Protein AF-A0A418ZYH5-F1 (afdb_monomer_lite)

Sequence (169 aa):
MTSTARSSANRSQNSSARRTTAGRDAGGASDAGWRGNMFACLMAAAAASSAAPRSRPKGPCPMRFCIALLLMTAPATAQPMLSWPLGPDTQITQADHDCADGSRVGVTYLTAGDDALALIQGLEGPSVLVNVVSASGARYVAGLTEWWVKGDEVTLTQGDSATTCTVTQ

InterPro domains:
  IPR018660 C-type lysozyme inhibitor [PF09864] (99-163)
  IPR036328 C-type lysozyme inhibitor superfamily [G3DSA:2.40.128.200] (90-167)
  IPR036328 C-type lysozyme inhibitor superfamily [SSF141488] (93-165)

Structure (mmCIF, N/CA/C/O backbone):
data_AF-A0A418ZYH5-F1
#
_entry.id   AF-A0A418ZYH5-F1
#
loop_
_atom_site.group_PDB
_atom_site.id
_atom_site.type_symbol
_atom_site.label_atom_id
_atom_site.label_alt_id
_atom_site.label_comp_id
_atom_site.label_asym_id
_atom_site.label_entity_id
_atom_site.label_seq_id
_atom_site.pdbx_PDB_ins_code
_atom_site.Cartn_x
_atom_site.Cartn_y
_atom_site.Cartn_z
_atom_site.occupancy
_atom_site.B_iso_or_equiv
_atom_site.auth_seq_id
_atom_site.auth_comp_id
_atom_site.auth_asym_id
_atom_site.auth_atom_id
_atom_site.pdbx_PDB_model_num
ATOM 1 N N . MET A 1 1 ? -31.028 -46.929 -19.790 1.00 47.62 1 MET A N 1
ATOM 2 C CA . MET A 1 1 ? -29.747 -47.244 -20.453 1.00 47.62 1 MET A CA 1
ATOM 3 C C . MET A 1 1 ? -28.679 -46.380 -19.780 1.00 47.62 1 MET A C 1
ATOM 5 O O . MET A 1 1 ? -28.299 -45.361 -20.322 1.00 47.62 1 MET A O 1
ATOM 9 N N . THR A 1 2 ? -28.385 -46.504 -18.484 1.00 42.72 2 THR A N 1
ATOM 10 C CA . THR A 1 2 ? -27.622 -47.578 -17.813 1.00 42.72 2 THR A CA 1
ATOM 11 C C . THR A 1 2 ? -26.362 -47.994 -18.570 1.00 42.72 2 THR A C 1
ATOM 13 O O . THR A 1 2 ? -26.415 -48.871 -19.422 1.00 42.72 2 THR A O 1
ATOM 16 N N . SER A 1 3 ? -25.226 -47.399 -18.198 1.00 48.84 3 SER A N 1
ATOM 17 C CA . SER A 1 3 ? -23.949 -48.109 -18.145 1.00 48.84 3 SER A CA 1
ATOM 18 C C . SER A 1 3 ? -23.148 -47.602 -16.946 1.00 48.84 3 SER A C 1
ATOM 20 O O . SER A 1 3 ? -22.908 -46.409 -16.781 1.00 48.84 3 SER A O 1
ATOM 22 N N . THR A 1 4 ? -22.820 -48.546 -16.074 1.00 51.22 4 THR A N 1
ATOM 23 C CA . THR A 1 4 ? -22.110 -48.425 -14.806 1.00 51.22 4 THR A CA 1
ATOM 24 C C . THR A 1 4 ? -20.934 -49.393 -14.881 1.00 51.22 4 THR A C 1
ATOM 26 O O . THR A 1 4 ? -21.169 -50.572 -15.115 1.00 51.22 4 THR A O 1
ATOM 29 N N . ALA A 1 5 ? -19.707 -48.928 -14.635 1.00 47.47 5 ALA A N 1
ATOM 30 C CA . ALA A 1 5 ? -18.544 -49.713 -14.179 1.00 47.47 5 ALA A CA 1
ATOM 31 C C . ALA A 1 5 ? -17.416 -48.698 -13.896 1.00 47.47 5 ALA A C 1
ATOM 33 O O . ALA A 1 5 ? -17.036 -47.966 -14.799 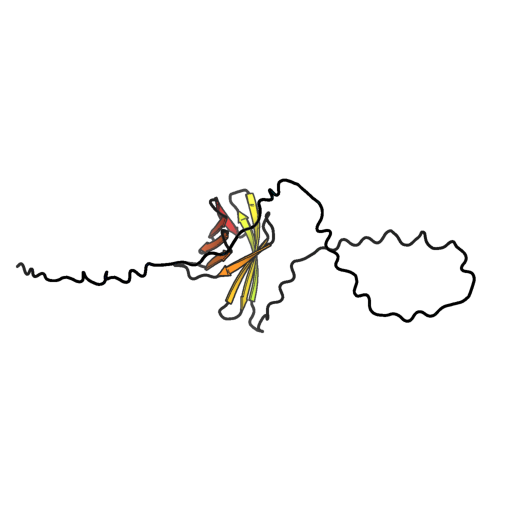1.00 47.47 5 ALA A O 1
ATOM 34 N N . ARG A 1 6 ? -17.027 -48.370 -12.656 1.00 44.81 6 ARG A N 1
ATOM 35 C CA . ARG A 1 6 ? -16.413 -49.139 -11.549 1.00 44.81 6 ARG A CA 1
ATOM 36 C C . ARG A 1 6 ? -14.954 -49.542 -11.824 1.00 44.81 6 ARG A C 1
ATOM 38 O O . ARG A 1 6 ? -14.664 -50.139 -12.849 1.00 44.81 6 ARG A O 1
ATOM 45 N N . SER A 1 7 ? -14.142 -49.351 -10.772 1.00 38.75 7 SER A N 1
ATOM 46 C CA . SER A 1 7 ? -12.845 -49.989 -10.465 1.00 38.75 7 SER A CA 1
ATOM 47 C C . SER A 1 7 ? -11.619 -49.165 -10.909 1.00 38.75 7 SER A C 1
ATOM 49 O O . SER A 1 7 ? -11.556 -48.745 -12.048 1.00 38.75 7 SER A O 1
ATOM 51 N N . SER A 1 8 ? -10.591 -48.875 -10.104 1.00 49.81 8 SER A N 1
ATOM 52 C CA . SER A 1 8 ? -10.196 -49.377 -8.783 1.00 49.81 8 SER A CA 1
ATOM 53 C C . SER A 1 8 ? -9.101 -48.469 -8.193 1.00 49.81 8 SER A C 1
ATOM 55 O O . SER A 1 8 ? -8.253 -47.988 -8.930 1.00 49.81 8 SER A O 1
ATOM 57 N N . ALA A 1 9 ? -9.094 -48.321 -6.866 1.00 46.06 9 ALA A N 1
ATOM 58 C CA . ALA A 1 9 ? -7.914 -48.300 -5.991 1.00 46.06 9 ALA A CA 1
ATOM 59 C C . ALA A 1 9 ? -6.641 -47.529 -6.425 1.00 46.06 9 ALA A C 1
ATOM 61 O O . ALA A 1 9 ? -5.788 -48.066 -7.121 1.00 46.06 9 ALA A O 1
ATOM 62 N N . ASN A 1 10 ? -6.409 -46.360 -5.815 1.00 45.38 10 ASN A N 1
ATOM 63 C CA . ASN A 1 10 ? -5.050 -45.864 -5.570 1.00 45.38 10 ASN A CA 1
ATOM 64 C C . ASN A 1 10 ? -4.874 -45.542 -4.077 1.00 45.38 10 ASN A C 1
ATOM 66 O O . ASN A 1 10 ? -4.930 -44.400 -3.631 1.00 45.38 10 ASN A O 1
ATOM 70 N N . ARG A 1 11 ? -4.758 -46.614 -3.289 1.00 43.44 11 ARG A N 1
ATOM 71 C CA . ARG A 1 11 ? -4.402 -46.618 -1.869 1.00 43.44 11 ARG A CA 1
ATOM 72 C C . ARG A 1 11 ? -3.175 -47.511 -1.753 1.00 43.44 11 ARG A C 1
ATOM 74 O O . ARG A 1 11 ? -3.360 -48.718 -1.774 1.00 43.44 11 ARG A O 1
ATOM 81 N N . SER A 1 12 ? -1.972 -46.944 -1.659 1.00 46.19 12 SER A N 1
ATOM 82 C CA . SER A 1 12 ? -0.795 -47.562 -1.012 1.00 46.19 12 SER A CA 1
ATOM 83 C C . SER A 1 12 ? 0.477 -46.773 -1.345 1.00 46.19 12 SER A C 1
ATOM 85 O O . SER A 1 12 ? 1.137 -47.095 -2.323 1.00 46.19 12 SER A O 1
ATOM 87 N N . GLN A 1 13 ? 0.830 -45.763 -0.540 1.00 52.38 13 GLN A N 1
ATOM 88 C CA . GLN A 1 13 ? 2.225 -45.302 -0.373 1.00 52.38 13 GLN A CA 1
ATOM 89 C C . GLN A 1 13 ? 2.469 -44.771 1.055 1.00 52.38 13 GLN A C 1
ATOM 91 O O . GLN A 1 13 ? 3.151 -43.774 1.261 1.00 52.38 13 GLN A O 1
ATOM 96 N N . ASN A 1 14 ? 1.899 -45.435 2.066 1.00 44.00 14 ASN A N 1
ATOM 97 C CA . ASN A 1 14 ? 2.308 -45.239 3.458 1.00 44.00 14 ASN A CA 1
ATOM 98 C C . ASN A 1 14 ? 3.064 -46.488 3.917 1.00 44.00 14 ASN A C 1
ATOM 100 O O . ASN A 1 14 ? 2.453 -47.433 4.411 1.00 44.00 14 ASN A O 1
ATOM 104 N N . SER 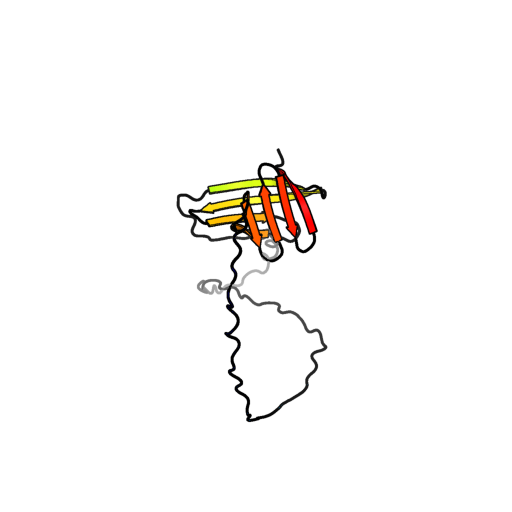A 1 15 ? 4.381 -46.484 3.710 1.00 44.62 15 SER A N 1
ATOM 105 C CA . SER A 1 15 ? 5.276 -47.551 4.154 1.00 44.62 15 SER A CA 1
ATOM 106 C C . SER A 1 15 ? 6.607 -46.963 4.625 1.00 44.62 15 SER A C 1
ATOM 108 O O . SER A 1 15 ? 7.524 -46.728 3.848 1.00 44.62 15 SER A O 1
ATOM 110 N N . SER A 1 16 ? 6.701 -46.804 5.946 1.00 49.16 16 SER A N 1
ATOM 111 C CA . SER A 1 16 ? 7.827 -47.287 6.756 1.00 49.16 16 SER A CA 1
ATOM 112 C C . SER A 1 16 ? 9.249 -46.803 6.430 1.00 49.16 16 SER A C 1
ATOM 114 O O . SER A 1 16 ? 9.989 -47.455 5.702 1.00 49.16 16 SER A O 1
ATOM 116 N N . ALA A 1 17 ? 9.709 -45.800 7.183 1.00 47.41 17 ALA A N 1
ATOM 117 C CA . ALA A 1 17 ? 11.098 -45.751 7.642 1.00 47.41 17 ALA A CA 1
ATOM 118 C C . ALA A 1 17 ? 11.175 -45.168 9.063 1.00 47.41 17 ALA A C 1
ATOM 120 O O . ALA A 1 17 ? 11.557 -44.025 9.295 1.00 47.41 17 ALA A O 1
ATOM 121 N N . ARG A 1 18 ? 10.796 -46.009 10.032 1.00 44.59 18 ARG A N 1
ATOM 122 C CA . ARG A 1 18 ? 11.224 -45.914 11.433 1.00 44.59 18 ARG A CA 1
ATOM 123 C C . ARG A 1 18 ? 12.752 -46.003 11.460 1.00 44.59 18 ARG A C 1
ATOM 125 O O . ARG A 1 18 ? 13.300 -47.021 11.047 1.00 44.59 18 ARG A O 1
ATOM 132 N N . ARG A 1 19 ? 13.434 -44.993 11.997 1.00 42.97 19 ARG A N 1
ATOM 133 C CA . ARG A 1 19 ? 14.820 -45.128 12.462 1.00 42.97 19 ARG A CA 1
ATOM 134 C C . ARG A 1 19 ? 14.912 -44.566 13.877 1.00 42.97 19 ARG A C 1
ATOM 136 O O . ARG A 1 19 ? 15.129 -43.382 14.089 1.00 42.97 19 ARG A O 1
ATOM 143 N N . THR A 1 20 ? 14.671 -45.442 14.842 1.00 42.09 20 THR A N 1
ATOM 144 C CA . THR A 1 20 ? 15.033 -45.270 16.251 1.00 42.09 20 THR A CA 1
ATOM 145 C C . THR A 1 20 ? 16.398 -45.912 16.472 1.00 42.09 20 THR A C 1
ATOM 147 O O . THR A 1 20 ? 16.546 -47.068 16.090 1.00 42.09 20 THR A O 1
ATOM 150 N N . THR A 1 21 ? 17.357 -45.190 17.063 1.00 43.09 21 THR A N 1
ATOM 151 C CA . THR A 1 21 ? 17.933 -45.453 18.405 1.00 43.09 21 THR A CA 1
ATOM 152 C C . THR A 1 21 ? 19.285 -44.762 18.595 1.00 43.09 21 THR A C 1
ATOM 154 O O . THR A 1 21 ? 20.169 -44.930 17.762 1.00 43.09 21 THR A O 1
ATOM 157 N N . ALA A 1 22 ? 19.414 -44.142 19.778 1.00 38.22 22 ALA A N 1
ATOM 158 C CA . ALA A 1 22 ? 20.618 -43.947 20.598 1.00 38.22 22 ALA A CA 1
ATOM 159 C C . ALA A 1 22 ? 21.726 -43.032 20.031 1.00 38.22 22 ALA A C 1
ATOM 161 O O . ALA A 1 22 ? 22.215 -43.229 18.932 1.00 38.22 22 ALA A O 1
ATOM 162 N N . GLY A 1 23 ? 22.208 -42.001 20.726 1.00 36.72 23 GLY A N 1
ATOM 163 C CA . GLY A 1 23 ? 22.280 -41.783 22.171 1.00 36.72 23 GLY A CA 1
ATOM 164 C C . GLY A 1 23 ? 23.756 -41.666 22.559 1.00 36.72 23 GLY A C 1
ATOM 165 O O . GLY A 1 23 ? 24.472 -42.660 22.475 1.00 36.72 23 GLY A O 1
ATOM 166 N N . ARG A 1 24 ? 24.200 -40.454 22.921 1.00 38.94 24 ARG A N 1
ATOM 167 C CA . ARG A 1 24 ? 25.368 -40.173 23.777 1.00 38.94 24 ARG A CA 1
ATOM 168 C C . ARG A 1 24 ? 25.407 -38.689 24.150 1.00 38.94 24 ARG A C 1
ATOM 170 O O . ARG A 1 24 ? 25.888 -37.845 23.404 1.00 38.94 24 ARG A O 1
ATOM 177 N N . ASP A 1 25 ? 24.774 -38.419 25.279 1.00 38.06 25 ASP A N 1
ATOM 178 C CA . ASP A 1 25 ? 25.279 -37.706 26.455 1.00 38.06 25 ASP A CA 1
ATOM 179 C C . ASP A 1 25 ? 26.650 -37.011 26.365 1.00 38.06 25 ASP A C 1
ATOM 181 O O . ASP A 1 25 ? 27.682 -37.654 26.169 1.00 38.06 25 ASP A O 1
ATOM 185 N N . ALA A 1 26 ? 26.640 -35.712 26.671 1.00 41.38 26 ALA A N 1
ATOM 186 C CA . ALA A 1 26 ? 27.501 -35.057 27.664 1.00 41.38 26 ALA A CA 1
ATOM 187 C C . ALA A 1 26 ? 26.856 -33.690 27.984 1.00 41.38 26 ALA A C 1
ATOM 189 O O . ALA A 1 26 ? 26.690 -32.871 27.088 1.00 41.38 26 ALA A O 1
ATOM 190 N N . GLY A 1 27 ? 26.242 -33.528 29.164 1.00 31.27 27 GLY A N 1
ATOM 191 C CA . GLY A 1 27 ? 26.786 -32.700 30.256 1.00 31.27 27 GLY A CA 1
ATOM 192 C C . GLY A 1 27 ? 26.765 -31.206 29.895 1.00 31.27 27 GLY A C 1
ATOM 193 O O . GLY A 1 27 ? 27.543 -30.774 29.062 1.00 31.27 27 GLY A O 1
ATOM 194 N N . GLY A 1 28 ? 25.874 -30.356 30.403 1.00 30.03 28 GLY A N 1
ATOM 195 C CA . GLY A 1 28 ? 25.485 -30.184 31.799 1.00 30.03 28 GLY A CA 1
ATOM 196 C C . GLY A 1 28 ? 26.147 -28.907 32.321 1.00 30.03 28 GLY A C 1
ATOM 197 O O . GLY A 1 28 ? 27.350 -28.927 32.543 1.00 30.03 28 GLY A O 1
ATOM 198 N N . ALA A 1 29 ? 25.382 -27.822 32.482 1.00 37.38 29 ALA A N 1
ATOM 199 C CA . ALA A 1 29 ? 25.672 -26.719 33.408 1.00 37.38 29 ALA A CA 1
ATOM 200 C C . ALA A 1 29 ? 24.552 -25.658 33.384 1.00 37.38 29 ALA A C 1
ATOM 202 O O . ALA A 1 29 ? 24.427 -24.891 32.435 1.00 37.38 29 ALA A O 1
ATOM 203 N N . SER A 1 30 ? 23.818 -25.612 34.497 1.00 46.28 30 SER A N 1
ATOM 204 C CA . SER A 1 30 ? 23.524 -24.385 35.250 1.00 46.28 30 SER A CA 1
ATOM 205 C C . SER A 1 30 ? 22.464 -23.417 34.717 1.00 46.28 30 SER A C 1
ATOM 207 O O . SER A 1 30 ? 22.739 -22.471 33.986 1.00 46.28 30 SER A O 1
ATOM 209 N N . ASP A 1 31 ? 21.247 -23.607 35.224 1.00 38.78 31 ASP A N 1
ATOM 210 C CA . ASP A 1 31 ? 20.563 -22.655 36.108 1.00 38.78 31 ASP A CA 1
ATOM 211 C C . ASP A 1 31 ? 21.176 -21.244 36.197 1.00 38.78 31 ASP A C 1
ATOM 213 O O . ASP A 1 31 ? 22.148 -21.013 36.916 1.00 38.78 31 ASP A O 1
ATOM 217 N N . ALA A 1 32 ? 20.533 -20.268 35.559 1.00 43.09 32 ALA A N 1
ATOM 218 C CA . ALA A 1 32 ? 20.539 -18.884 36.023 1.00 43.09 32 ALA A CA 1
ATOM 219 C C . ALA A 1 32 ? 19.307 -18.162 35.470 1.00 43.09 32 ALA A C 1
ATOM 221 O O . ALA A 1 32 ? 19.221 -17.831 34.289 1.00 43.09 32 ALA A O 1
ATOM 222 N N . GLY A 1 33 ? 18.332 -17.922 36.347 1.00 34.19 33 GLY A N 1
ATOM 223 C CA . GLY A 1 33 ? 17.194 -17.066 36.056 1.00 34.19 33 GLY A CA 1
ATOM 224 C C . GLY A 1 33 ? 17.642 -15.650 35.694 1.00 34.19 33 GLY A C 1
ATOM 225 O O . GLY A 1 33 ? 18.314 -14.982 36.475 1.00 34.19 33 GLY A O 1
ATOM 226 N N . TRP A 1 34 ? 17.204 -15.163 34.537 1.00 37.81 34 TRP A N 1
ATOM 227 C CA . TRP A 1 34 ? 17.260 -13.748 34.175 1.00 37.81 34 TRP A CA 1
ATOM 228 C C . TRP A 1 34 ? 15.886 -13.116 34.406 1.00 37.81 34 TRP A C 1
ATOM 230 O O . TRP A 1 34 ? 15.108 -12.849 33.496 1.00 37.81 34 TRP A O 1
ATOM 240 N N . ARG A 1 35 ? 15.579 -12.893 35.687 1.00 46.94 35 ARG A N 1
ATOM 241 C CA . ARG A 1 35 ? 14.715 -11.785 36.103 1.00 46.94 35 ARG A CA 1
ATOM 242 C C . ARG A 1 35 ? 15.656 -10.635 36.441 1.00 46.94 35 ARG A C 1
ATOM 244 O O . ARG A 1 35 ? 16.414 -10.755 37.396 1.00 46.94 35 ARG A O 1
ATOM 251 N N . GLY A 1 36 ? 15.598 -9.534 35.699 1.00 42.50 36 GLY A N 1
ATOM 252 C CA . GLY A 1 36 ? 16.278 -8.307 36.106 1.00 42.50 36 GLY A CA 1
ATOM 253 C C . GLY A 1 36 ? 16.647 -7.394 34.951 1.00 42.50 36 GLY A C 1
ATOM 254 O O . GLY A 1 36 ? 17.627 -7.630 34.258 1.00 42.50 36 GLY A O 1
ATOM 255 N N . ASN A 1 37 ? 15.866 -6.324 34.805 1.00 55.28 37 ASN A N 1
ATOM 256 C CA . ASN A 1 37 ? 16.233 -5.093 34.117 1.00 55.28 37 ASN A CA 1
ATOM 257 C C . ASN A 1 37 ? 17.714 -4.744 34.306 1.00 55.28 37 ASN A C 1
ATOM 259 O O . ASN A 1 37 ? 18.139 -4.508 35.437 1.00 55.28 37 ASN A O 1
ATOM 263 N N . MET A 1 38 ? 18.444 -4.531 33.212 1.00 44.97 38 MET A N 1
ATOM 264 C CA . MET A 1 38 ? 19.516 -3.546 33.238 1.00 44.97 38 MET A CA 1
ATOM 265 C C . MET A 1 38 ? 19.738 -2.939 31.852 1.00 44.97 38 MET A C 1
ATOM 267 O O . MET A 1 38 ? 20.259 -3.576 30.950 1.00 44.97 38 MET A O 1
ATOM 271 N N . PHE A 1 39 ? 19.297 -1.688 31.730 1.00 44.72 39 PHE A N 1
ATOM 272 C CA . PHE A 1 39 ? 20.020 -0.602 31.080 1.00 44.72 39 PHE A CA 1
ATOM 273 C C . PHE A 1 39 ? 20.540 -0.816 29.651 1.00 44.72 39 PHE A C 1
ATOM 275 O O . PHE A 1 39 ? 21.550 -1.460 29.404 1.00 44.72 39 PHE A O 1
ATOM 282 N N . ALA A 1 40 ? 19.944 -0.032 28.753 1.00 42.41 40 ALA A N 1
ATOM 283 C CA . ALA A 1 40 ? 20.717 0.844 27.885 1.00 42.41 40 ALA A CA 1
ATOM 284 C C . ALA A 1 40 ? 21.781 0.147 27.021 1.00 42.41 40 ALA A C 1
ATOM 286 O O . ALA A 1 40 ? 22.982 0.319 27.219 1.00 42.41 40 ALA A O 1
ATOM 287 N N . CYS A 1 41 ? 21.335 -0.468 25.924 1.00 32.88 41 CYS A N 1
ATOM 288 C CA . CYS A 1 41 ? 22.093 -0.356 24.678 1.00 32.88 41 CYS A CA 1
ATOM 289 C C . CYS A 1 41 ? 22.000 1.098 24.185 1.00 32.88 41 CYS A C 1
ATOM 291 O O . CYS A 1 41 ? 21.331 1.415 23.205 1.00 32.88 41 CYS A O 1
ATOM 293 N N . LEU A 1 42 ? 22.669 1.990 24.923 1.00 43.91 42 LEU A N 1
ATOM 294 C CA . LEU A 1 42 ? 23.130 3.284 24.451 1.00 43.91 42 LEU A CA 1
ATOM 295 C C . LEU A 1 42 ? 24.203 2.964 23.404 1.00 43.91 42 LEU A C 1
ATOM 297 O O . LEU A 1 42 ? 25.391 2.862 23.709 1.00 43.91 42 LEU A O 1
ATOM 301 N N . MET A 1 43 ? 23.749 2.644 22.193 1.00 49.78 43 MET A N 1
ATOM 302 C CA . MET A 1 43 ? 24.614 2.207 21.111 1.00 49.78 43 MET A CA 1
ATOM 303 C C . MET A 1 43 ? 25.501 3.363 20.674 1.00 49.78 43 MET A C 1
ATOM 305 O O . MET A 1 43 ? 25.079 4.324 20.033 1.00 49.78 43 MET A O 1
ATOM 309 N N . ALA A 1 44 ? 26.763 3.217 21.056 1.00 43.44 44 ALA A N 1
ATOM 310 C CA . ALA A 1 44 ? 27.897 3.878 20.469 1.00 43.44 44 ALA A CA 1
ATOM 311 C C . ALA A 1 44 ? 27.929 3.619 18.955 1.00 43.44 44 ALA A C 1
ATOM 313 O O . ALA A 1 44 ? 28.173 2.501 18.510 1.00 43.44 44 ALA A O 1
ATOM 314 N N . ALA A 1 45 ? 27.776 4.677 18.167 1.00 43.03 45 ALA A N 1
ATOM 315 C CA . ALA A 1 45 ? 28.380 4.766 16.847 1.00 43.03 45 ALA A CA 1
ATOM 316 C C . ALA A 1 45 ? 29.193 6.056 16.828 1.00 43.03 45 ALA A C 1
ATOM 318 O O . ALA A 1 45 ? 28.697 7.157 16.594 1.00 43.03 45 ALA A O 1
ATOM 319 N N . ALA A 1 46 ? 30.452 5.884 17.220 1.00 46.12 46 ALA A N 1
ATOM 320 C CA . ALA A 1 46 ? 31.465 6.911 17.257 1.00 46.12 46 ALA A CA 1
ATOM 321 C C . ALA A 1 46 ? 31.652 7.539 15.871 1.00 46.12 46 ALA A C 1
ATOM 323 O O . ALA A 1 46 ? 31.733 6.854 14.852 1.00 46.12 46 ALA A O 1
ATOM 324 N N . ALA A 1 47 ? 31.758 8.863 15.880 1.00 40.94 47 ALA A N 1
ATOM 325 C CA . ALA A 1 47 ? 32.111 9.696 14.751 1.00 40.94 47 ALA A CA 1
ATOM 326 C C . ALA A 1 47 ? 33.411 9.218 14.082 1.00 40.94 47 ALA A C 1
ATOM 328 O O . ALA A 1 47 ? 34.499 9.354 14.642 1.00 40.94 47 ALA A O 1
ATOM 329 N N . ALA A 1 48 ? 33.314 8.740 12.844 1.00 44.72 48 ALA A N 1
ATOM 330 C CA . ALA A 1 48 ? 34.444 8.707 11.926 1.00 44.72 48 ALA A CA 1
ATOM 331 C C . ALA A 1 48 ? 34.614 10.108 11.312 1.00 44.72 48 ALA A C 1
ATOM 333 O O . ALA A 1 48 ? 34.338 10.333 10.136 1.00 44.72 48 ALA A O 1
ATOM 334 N N . SER A 1 49 ? 35.025 11.084 12.128 1.00 46.88 49 SER A N 1
ATOM 335 C CA . SER A 1 49 ? 35.486 12.373 11.612 1.00 46.88 49 SER A CA 1
ATOM 336 C C . SER A 1 49 ? 36.912 12.216 11.101 1.00 46.88 49 SER A C 1
ATOM 338 O O . SER A 1 49 ? 37.863 12.016 11.857 1.00 46.88 49 SER A O 1
ATOM 340 N N . SER A 1 50 ? 37.009 12.298 9.781 1.00 48.81 50 SER A N 1
ATOM 341 C CA . SER A 1 50 ? 38.202 12.496 8.969 1.00 48.81 50 SER A CA 1
ATOM 342 C C . SER A 1 50 ? 39.280 13.340 9.655 1.00 48.81 50 SER A C 1
ATOM 344 O O . SER A 1 50 ? 39.028 14.440 10.149 1.00 48.81 50 SER A O 1
ATOM 346 N N . ALA A 1 51 ? 40.499 12.806 9.623 1.00 51.12 51 ALA A N 1
ATOM 347 C CA . ALA A 1 51 ? 41.733 13.424 10.071 1.00 51.12 51 ALA A CA 1
ATOM 348 C C . ALA A 1 51 ? 41.901 14.859 9.535 1.00 51.12 51 ALA A C 1
ATOM 350 O O . ALA A 1 51 ? 42.123 15.066 8.345 1.00 51.12 51 ALA A O 1
ATOM 351 N N . ALA A 1 52 ? 41.863 15.840 10.438 1.00 50.19 52 ALA A N 1
ATOM 352 C CA . ALA A 1 52 ? 42.357 17.189 10.188 1.00 50.19 52 ALA A CA 1
ATOM 353 C C . ALA A 1 52 ? 43.720 17.372 10.892 1.00 50.19 52 ALA A C 1
ATOM 355 O O . ALA A 1 52 ? 43.883 16.943 12.043 1.00 50.19 52 ALA A O 1
ATOM 356 N N . PRO A 1 53 ? 44.726 17.975 10.231 1.00 49.47 53 PRO A N 1
ATOM 357 C CA . PRO A 1 53 ? 46.067 18.125 10.784 1.00 49.47 53 PRO A CA 1
ATOM 358 C C . PRO A 1 53 ? 46.068 19.080 11.985 1.00 49.47 53 PRO A C 1
ATOM 360 O O . PRO A 1 53 ? 45.635 20.227 11.896 1.00 49.47 53 PRO A O 1
ATOM 363 N N . ARG A 1 54 ? 46.600 18.611 13.121 1.00 47.88 54 ARG A N 1
ATOM 364 C CA . ARG A 1 54 ? 46.827 19.426 14.324 1.00 47.88 54 ARG A CA 1
ATOM 365 C C . ARG A 1 54 ? 47.988 20.396 14.087 1.00 47.88 54 ARG A C 1
ATOM 367 O O . ARG A 1 54 ? 49.127 20.093 14.437 1.00 47.88 54 ARG A O 1
ATOM 374 N N . SER A 1 55 ? 47.715 21.573 13.534 1.00 51.44 55 SER A N 1
ATOM 375 C CA . SER A 1 55 ? 48.617 22.716 13.678 1.00 51.44 55 SER A CA 1
ATOM 376 C C . SER A 1 55 ? 48.508 23.237 15.117 1.00 51.44 55 SER A C 1
ATOM 378 O O . SER A 1 55 ? 47.426 23.539 15.614 1.00 51.44 55 SER A O 1
ATOM 380 N N . ARG A 1 56 ? 49.634 23.273 15.840 1.00 59.62 56 ARG A N 1
ATOM 381 C CA . ARG A 1 56 ? 49.731 23.871 17.181 1.00 59.62 56 ARG A CA 1
ATOM 382 C C . ARG A 1 56 ? 50.110 25.351 17.043 1.00 59.62 56 ARG A C 1
ATOM 384 O O . ARG A 1 56 ? 51.289 25.613 16.807 1.00 59.62 56 ARG A O 1
ATOM 391 N N . PRO A 1 57 ? 49.213 26.328 17.248 1.00 53.22 57 PRO A N 1
ATOM 392 C CA . PRO 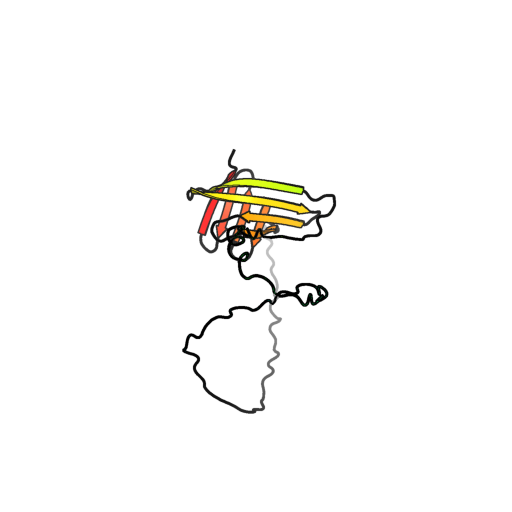A 1 57 ? 49.653 27.689 17.516 1.00 53.22 57 PRO A CA 1
ATOM 393 C C . PRO A 1 57 ? 50.015 27.828 19.005 1.00 53.22 57 PRO A C 1
ATOM 395 O O . PRO A 1 57 ? 49.177 27.666 19.890 1.00 53.22 57 PRO A O 1
ATOM 398 N N . LYS A 1 58 ? 51.293 28.112 19.291 1.00 59.19 58 LYS A N 1
ATOM 399 C CA . LYS A 1 58 ? 51.747 28.596 20.603 1.00 59.19 58 LYS A CA 1
ATOM 400 C C . LYS A 1 58 ? 51.421 30.087 20.699 1.00 59.19 58 LYS A C 1
ATOM 402 O O . LYS A 1 58 ? 52.145 30.910 20.152 1.00 59.19 58 LYS A O 1
ATOM 407 N N . GLY A 1 59 ? 50.350 30.418 21.407 1.00 63.31 59 GLY A N 1
ATOM 408 C CA . GLY A 1 59 ? 50.016 31.781 21.809 1.00 63.31 59 GLY A CA 1
ATOM 409 C C . GLY A 1 59 ? 48.904 31.763 22.864 1.00 63.31 59 GLY A C 1
ATOM 410 O O . GLY A 1 59 ? 48.040 30.886 22.799 1.00 63.31 59 GLY A O 1
ATOM 411 N N . PRO A 1 60 ? 48.924 32.663 23.864 1.00 55.06 60 PRO A N 1
ATOM 412 C CA . PRO A 1 60 ? 47.896 32.711 24.898 1.00 55.06 60 PRO A CA 1
ATOM 413 C C . PRO A 1 60 ? 46.556 33.134 24.283 1.00 55.06 60 PRO A C 1
ATOM 415 O O . PRO A 1 60 ? 46.391 34.275 23.860 1.00 55.06 60 PRO A O 1
ATOM 418 N N . CYS A 1 61 ? 45.600 32.203 24.210 1.00 43.56 61 CYS A N 1
ATOM 419 C CA . CYS A 1 61 ? 44.238 32.491 23.766 1.00 43.56 61 CYS A CA 1
ATOM 420 C C . CYS A 1 61 ? 43.472 33.230 24.877 1.00 43.56 61 CYS A C 1
ATOM 422 O O . CYS A 1 61 ? 43.270 32.649 25.948 1.00 43.56 61 CYS A O 1
ATOM 424 N N . PRO A 1 62 ? 43.007 34.474 24.654 1.00 50.06 62 PRO A N 1
ATOM 425 C CA . PRO A 1 62 ? 42.107 35.136 25.580 1.00 50.06 62 PRO A CA 1
ATOM 426 C C . PRO A 1 62 ? 40.748 34.426 25.577 1.00 50.06 62 PRO A C 1
ATOM 428 O O . PRO A 1 62 ? 39.994 34.409 24.605 1.00 50.06 62 PRO A O 1
ATOM 431 N N . MET A 1 63 ? 40.467 33.829 26.727 1.00 57.38 63 MET A N 1
ATOM 432 C CA . MET A 1 63 ? 39.210 33.254 27.179 1.00 57.38 63 MET A CA 1
ATOM 433 C C . MET A 1 63 ? 38.097 34.313 27.148 1.00 57.38 63 MET A C 1
ATOM 435 O O . MET A 1 63 ? 37.931 35.027 28.131 1.00 57.38 63 MET A O 1
ATOM 439 N N . ARG A 1 64 ? 37.364 34.473 26.030 1.00 53.84 64 ARG A N 1
ATOM 440 C CA . ARG A 1 64 ? 36.109 35.268 26.008 1.00 53.84 64 ARG A CA 1
ATOM 441 C C . ARG A 1 64 ? 35.181 35.132 24.789 1.00 53.84 64 ARG A C 1
ATOM 443 O O . ARG A 1 64 ? 34.273 35.942 24.666 1.00 53.84 64 ARG A O 1
ATOM 450 N N . PHE A 1 65 ? 35.334 34.125 23.923 1.00 48.03 65 PHE A N 1
ATOM 451 C CA . PHE A 1 65 ? 34.506 34.022 22.702 1.00 48.03 65 PHE A CA 1
ATOM 452 C C . PHE A 1 65 ? 33.809 32.668 22.458 1.00 48.03 65 PHE A C 1
ATOM 454 O O . PHE A 1 65 ? 33.395 32.384 21.341 1.00 48.03 65 PHE A O 1
ATOM 461 N N . CYS A 1 66 ? 33.619 31.835 23.491 1.00 48.38 66 CYS A N 1
ATOM 462 C CA . CYS A 1 66 ? 32.991 30.509 23.338 1.00 48.38 66 CYS A CA 1
ATOM 463 C C . CYS A 1 66 ? 31.483 30.429 23.675 1.00 48.38 66 CYS A C 1
ATOM 465 O O . CYS A 1 66 ? 30.947 29.327 23.678 1.00 48.38 66 CYS A O 1
ATOM 467 N N . ILE A 1 67 ? 30.771 31.533 23.952 1.00 58.59 67 ILE A N 1
ATOM 468 C CA . ILE A 1 67 ? 29.354 31.493 24.411 1.00 58.59 67 ILE A CA 1
ATOM 469 C C . ILE A 1 67 ? 28.381 32.093 23.371 1.00 58.59 67 ILE A C 1
ATOM 471 O O . ILE A 1 67 ? 27.391 32.718 23.722 1.00 58.59 67 ILE A O 1
ATOM 475 N N . ALA A 1 68 ? 28.644 31.946 22.068 1.00 52.41 68 ALA A N 1
ATOM 476 C CA . ALA A 1 68 ? 27.737 32.463 21.025 1.00 52.41 68 ALA A CA 1
ATOM 477 C C . ALA A 1 68 ? 27.319 31.432 19.957 1.00 52.41 68 ALA A C 1
ATOM 479 O O . ALA A 1 68 ? 26.636 31.790 19.004 1.00 52.41 68 ALA A O 1
ATOM 480 N N . LEU A 1 69 ? 27.682 30.152 20.103 1.00 55.78 69 LEU A N 1
ATOM 481 C CA . LEU A 1 69 ? 27.499 29.127 19.062 1.00 55.78 69 LEU A CA 1
ATOM 482 C C . LEU A 1 69 ? 26.652 27.923 19.537 1.00 55.78 69 LEU A C 1
ATOM 484 O O . LEU A 1 69 ? 27.080 26.781 19.427 1.00 55.78 69 LEU A O 1
ATOM 488 N N . LEU A 1 70 ? 25.466 28.157 20.115 1.00 59.53 70 LEU A N 1
ATOM 489 C CA . LEU A 1 70 ? 24.637 27.083 20.709 1.00 59.53 70 LEU A CA 1
ATOM 490 C C . LEU A 1 70 ? 23.159 27.041 20.260 1.00 59.53 70 LEU A C 1
ATOM 492 O O . LEU A 1 70 ? 22.379 26.313 20.859 1.00 59.53 70 LEU A O 1
ATOM 496 N N . LEU A 1 71 ? 22.751 27.769 19.210 1.00 59.56 71 LEU A N 1
ATOM 497 C CA . LEU A 1 71 ? 21.326 27.889 18.824 1.00 59.56 71 LEU A CA 1
ATOM 498 C C . LEU A 1 71 ? 20.927 27.263 17.472 1.00 59.56 71 LEU A C 1
ATOM 500 O O . LEU A 1 71 ? 19.805 27.472 17.025 1.00 59.56 71 LEU A O 1
ATOM 504 N N . MET A 1 72 ? 21.786 26.472 16.822 1.00 63.31 72 MET A N 1
ATOM 505 C CA . MET A 1 72 ? 21.451 25.811 15.546 1.00 63.31 72 MET A CA 1
ATOM 506 C C . MET A 1 72 ? 21.209 24.312 15.737 1.00 63.31 72 MET A C 1
ATOM 508 O O . MET A 1 72 ? 21.945 23.476 15.216 1.00 63.31 72 MET A O 1
ATOM 512 N N . THR A 1 73 ? 20.175 23.960 16.500 1.00 69.44 73 THR A N 1
ATOM 513 C CA . THR A 1 73 ? 19.685 22.577 16.556 1.00 69.44 73 THR A CA 1
ATOM 514 C C . THR A 1 73 ? 18.739 22.365 15.377 1.00 69.44 73 THR A C 1
ATOM 516 O O . THR A 1 73 ? 17.542 22.621 15.476 1.00 69.44 73 THR A O 1
ATOM 519 N N . ALA A 1 74 ? 19.279 21.957 14.227 1.00 75.38 74 ALA A N 1
ATOM 520 C CA . ALA A 1 74 ? 18.451 21.546 13.098 1.00 75.38 74 ALA A CA 1
ATOM 521 C C . ALA A 1 74 ? 17.745 20.219 13.447 1.00 75.38 74 ALA A C 1
ATOM 523 O O . ALA A 1 74 ? 18.417 19.285 13.895 1.00 75.38 74 ALA A O 1
ATOM 524 N N . PRO A 1 75 ? 16.418 20.097 13.261 1.00 64.56 75 PRO A N 1
ATOM 525 C CA . PRO A 1 75 ? 15.749 18.813 13.394 1.00 64.56 75 PRO A CA 1
ATOM 526 C C . PRO A 1 75 ? 16.235 17.893 12.268 1.00 64.56 75 PRO A C 1
ATOM 528 O O . PRO A 1 75 ? 15.987 18.148 11.091 1.00 64.56 75 PRO A O 1
ATOM 531 N N . ALA A 1 76 ? 16.941 16.821 12.623 1.00 74.25 76 ALA A N 1
ATOM 532 C CA . ALA A 1 76 ? 17.233 15.741 11.691 1.00 74.25 76 ALA A CA 1
ATOM 533 C C . ALA A 1 76 ? 15.938 14.951 11.477 1.00 74.25 76 ALA A C 1
ATOM 535 O O . ALA A 1 76 ? 15.577 14.093 12.282 1.00 74.25 76 ALA A O 1
ATOM 536 N N . THR A 1 77 ? 15.198 15.282 10.422 1.00 66.81 77 THR A N 1
ATOM 537 C CA . THR A 1 77 ? 14.070 14.456 9.995 1.00 66.81 77 THR A CA 1
ATOM 538 C C . THR A 1 77 ? 14.643 13.214 9.314 1.00 66.81 77 THR A C 1
ATOM 540 O O . THR A 1 77 ? 15.268 13.288 8.259 1.00 66.81 77 THR A O 1
ATOM 543 N N . ALA A 1 78 ? 14.513 12.059 9.967 1.00 66.19 78 ALA A N 1
ATOM 544 C CA . ALA A 1 78 ? 14.932 10.783 9.404 1.00 66.19 78 ALA A CA 1
ATOM 545 C C . ALA A 1 78 ? 13.840 10.293 8.447 1.00 66.19 78 ALA A C 1
ATOM 547 O O . ALA A 1 78 ? 12.886 9.637 8.859 1.00 66.19 78 ALA A O 1
ATOM 548 N N . GLN A 1 79 ? 13.952 10.664 7.172 1.00 64.19 79 GLN A N 1
ATOM 549 C CA . GLN A 1 79 ? 13.099 10.105 6.128 1.00 64.19 79 GLN A CA 1
ATOM 550 C C . GLN A 1 79 ? 13.627 8.711 5.748 1.00 64.19 79 GLN A C 1
ATOM 552 O O . GLN A 1 79 ? 14.842 8.552 5.590 1.00 64.19 79 GLN A O 1
ATOM 557 N N . PRO A 1 80 ? 12.762 7.688 5.613 1.00 65.00 80 PRO A N 1
ATOM 558 C CA . PRO A 1 80 ? 13.194 6.369 5.171 1.00 65.00 80 PRO A CA 1
ATOM 559 C C . PRO A 1 80 ? 13.765 6.476 3.752 1.00 65.00 80 PRO A C 1
ATOM 561 O O . PRO A 1 80 ? 13.053 6.811 2.808 1.00 65.00 80 PRO A O 1
ATOM 564 N N . MET A 1 81 ? 15.065 6.214 3.602 1.00 66.50 81 MET A N 1
ATOM 565 C CA . MET A 1 81 ? 15.742 6.257 2.308 1.00 66.50 81 MET A CA 1
ATOM 566 C C . MET A 1 81 ? 15.808 4.840 1.737 1.00 66.50 81 MET A C 1
ATOM 568 O O . MET A 1 81 ? 16.597 4.012 2.191 1.00 66.50 81 MET A O 1
ATOM 572 N N . LEU A 1 82 ? 14.948 4.553 0.758 1.00 71.50 82 LEU A N 1
ATOM 573 C CA . LEU A 1 82 ? 14.938 3.284 0.036 1.00 71.50 82 LEU A CA 1
ATOM 574 C C . LEU A 1 82 ? 15.811 3.411 -1.218 1.00 71.50 82 LEU A C 1
ATOM 576 O O . LEU A 1 82 ? 15.436 4.081 -2.177 1.00 71.50 82 LEU A O 1
ATOM 580 N N . SER A 1 83 ? 16.978 2.768 -1.219 1.00 68.12 83 SER A N 1
ATOM 581 C CA . SER A 1 83 ? 17.822 2.654 -2.410 1.00 68.12 83 SER A CA 1
ATOM 582 C C . SER A 1 83 ? 17.487 1.359 -3.153 1.00 68.12 83 SER A C 1
ATOM 584 O O . SER A 1 83 ? 18.024 0.299 -2.831 1.00 68.12 83 SER A O 1
ATOM 586 N N . TRP A 1 84 ? 16.591 1.439 -4.133 1.00 69.88 84 TRP A N 1
ATOM 587 C CA . TRP A 1 84 ? 16.340 0.363 -5.096 1.00 69.88 84 TRP A CA 1
ATOM 588 C C . TRP A 1 84 ? 16.964 0.749 -6.443 1.00 69.88 84 TRP A C 1
ATOM 590 O O . TRP A 1 84 ? 16.920 1.932 -6.790 1.00 69.88 84 TRP A O 1
ATOM 600 N N . PRO A 1 85 ? 17.553 -0.184 -7.213 1.00 68.31 85 PRO A N 1
ATOM 601 C CA . PRO A 1 85 ? 17.971 0.096 -8.582 1.00 68.31 85 PRO A CA 1
ATOM 602 C C . PRO A 1 85 ? 16.723 0.317 -9.445 1.00 68.31 85 PRO A C 1
ATOM 604 O O . PRO A 1 85 ? 16.178 -0.609 -10.038 1.00 68.31 85 PRO A O 1
ATOM 607 N N . LEU A 1 86 ? 16.234 1.555 -9.465 1.00 69.38 86 LEU A N 1
ATOM 608 C CA . LEU A 1 86 ? 15.145 1.972 -10.335 1.00 69.38 86 LEU A CA 1
ATOM 609 C C . LEU A 1 86 ? 15.680 1.937 -11.770 1.00 69.38 86 LEU A C 1
ATOM 611 O O . LEU A 1 86 ? 16.590 2.690 -12.122 1.00 69.38 86 LEU A O 1
ATOM 615 N N . GLY A 1 87 ? 15.165 1.015 -12.582 1.00 71.81 87 GLY A N 1
ATOM 616 C CA . GLY A 1 87 ? 15.428 1.012 -14.017 1.00 71.81 87 GLY A CA 1
ATOM 617 C C . GLY A 1 87 ? 14.859 2.277 -14.675 1.00 71.81 87 GLY A C 1
ATOM 618 O O . GLY A 1 87 ? 14.014 2.950 -14.075 1.00 71.81 87 GLY A O 1
ATOM 619 N N . PRO A 1 88 ? 15.278 2.608 -15.908 1.00 74.44 88 PRO A N 1
ATOM 620 C CA . PRO A 1 88 ? 14.791 3.795 -16.618 1.00 74.44 88 PRO A CA 1
ATOM 621 C C . PRO A 1 88 ? 13.264 3.810 -16.799 1.00 74.44 88 PRO A C 1
ATOM 623 O O . PRO A 1 88 ? 12.677 4.883 -16.874 1.00 74.44 88 PRO A O 1
ATOM 626 N N . ASP A 1 89 ? 12.626 2.638 -16.793 1.00 83.75 89 ASP A N 1
ATOM 627 C CA . ASP A 1 89 ? 11.184 2.459 -16.999 1.00 83.75 89 ASP A CA 1
ATOM 628 C C . ASP A 1 89 ? 10.375 2.428 -15.688 1.00 83.75 89 ASP A C 1
ATOM 630 O O . ASP A 1 89 ? 9.252 1.929 -15.646 1.00 83.75 89 ASP A O 1
ATOM 634 N N . THR A 1 90 ? 10.945 2.921 -14.585 1.00 88.94 90 THR A N 1
ATOM 635 C CA . THR A 1 90 ? 10.254 2.942 -13.290 1.00 88.94 90 THR A CA 1
ATOM 636 C C . THR A 1 90 ? 9.123 3.967 -13.293 1.00 88.94 90 THR A C 1
ATOM 638 O O . THR A 1 90 ? 9.350 5.155 -13.525 1.00 88.94 90 THR A O 1
ATOM 641 N N . GLN A 1 91 ? 7.920 3.533 -12.920 1.00 91.12 91 GLN A N 1
ATOM 642 C CA . GLN A 1 91 ? 6.782 4.407 -12.670 1.00 91.12 91 GLN A CA 1
ATOM 643 C C . GLN A 1 91 ? 6.534 4.553 -11.168 1.00 91.12 91 GLN A C 1
ATOM 645 O O . GLN A 1 91 ? 6.423 3.563 -10.443 1.00 91.12 91 GLN A O 1
ATOM 650 N N . ILE A 1 92 ? 6.401 5.800 -10.716 1.00 92.56 92 ILE A N 1
ATOM 651 C CA . ILE A 1 92 ? 6.030 6.140 -9.341 1.00 92.56 92 ILE A CA 1
ATOM 652 C C . ILE A 1 92 ? 4.705 6.895 -9.377 1.00 92.56 92 ILE A C 1
ATOM 654 O O . ILE A 1 92 ? 4.551 7.863 -10.121 1.00 92.56 92 ILE A O 1
ATOM 658 N N . THR A 1 93 ? 3.737 6.457 -8.580 1.00 93.50 93 THR A N 1
ATOM 659 C CA . THR A 1 93 ? 2.419 7.091 -8.479 1.00 93.50 93 THR A CA 1
ATOM 660 C C . THR A 1 93 ? 2.031 7.212 -7.018 1.00 93.50 93 THR A C 1
ATOM 662 O O . THR A 1 93 ? 2.040 6.225 -6.290 1.00 93.50 93 THR A O 1
ATOM 665 N N . GLN A 1 94 ? 1.699 8.422 -6.582 1.00 93.31 94 GLN A N 1
ATOM 666 C CA . GLN A 1 94 ? 1.258 8.688 -5.217 1.00 93.31 94 GLN A CA 1
ATOM 667 C C . GLN A 1 94 ? -0.252 8.892 -5.201 1.00 93.31 94 GLN A C 1
ATOM 669 O O . GLN A 1 94 ? -0.791 9.549 -6.090 1.00 93.31 94 GLN A O 1
ATOM 674 N N . ALA A 1 95 ? -0.915 8.314 -4.208 1.00 92.25 95 ALA A N 1
ATOM 675 C CA . ALA A 1 95 ? -2.339 8.469 -3.979 1.00 92.25 95 ALA A CA 1
ATOM 676 C C . ALA A 1 95 ? -2.611 8.501 -2.477 1.00 92.25 95 ALA A C 1
ATOM 678 O O . ALA A 1 95 ? -2.058 7.700 -1.721 1.00 92.25 95 ALA A O 1
ATOM 679 N N . ASP A 1 96 ? -3.481 9.409 -2.064 1.00 93.25 96 ASP A N 1
ATOM 680 C CA . ASP A 1 96 ? -4.026 9.436 -0.716 1.00 93.25 96 ASP A CA 1
ATOM 681 C C . ASP A 1 96 ? -5.404 8.774 -0.717 1.00 93.25 96 ASP A C 1
ATOM 683 O O . ASP A 1 96 ? -6.178 8.896 -1.672 1.00 93.25 96 ASP A O 1
ATOM 687 N N . HIS A 1 97 ? -5.692 8.041 0.353 1.00 93.50 97 HIS A N 1
ATOM 688 C CA . HIS A 1 97 ? -6.949 7.335 0.532 1.00 93.50 97 HIS A CA 1
ATOM 689 C C . HIS A 1 97 ? -7.570 7.688 1.880 1.00 93.50 97 HIS A C 1
ATOM 691 O O . HIS A 1 97 ? -6.894 7.651 2.910 1.00 93.50 97 HIS A O 1
ATOM 697 N N . ASP A 1 98 ? -8.868 7.970 1.876 1.00 93.19 98 ASP A N 1
ATOM 698 C CA . ASP A 1 98 ? -9.667 8.124 3.086 1.00 93.19 98 ASP A CA 1
ATOM 699 C C . ASP A 1 98 ? -10.352 6.789 3.401 1.00 93.19 98 ASP A C 1
ATOM 701 O O . ASP A 1 98 ? -11.018 6.198 2.546 1.00 93.19 98 ASP A O 1
ATOM 705 N N . CYS A 1 99 ? -10.162 6.295 4.621 1.00 93.50 99 CYS A N 1
ATOM 706 C CA . CYS A 1 99 ? -10.699 5.021 5.084 1.00 93.50 99 CYS A CA 1
ATOM 707 C C . CYS A 1 99 ? -11.974 5.211 5.914 1.00 93.50 99 CYS A C 1
ATOM 709 O O . CYS A 1 99 ? -12.192 6.241 6.553 1.00 93.50 99 CYS A O 1
ATOM 711 N N . ALA A 1 100 ? -12.830 4.189 5.928 1.00 93.81 100 ALA A N 1
ATOM 712 C CA . ALA A 1 100 ? -14.125 4.214 6.609 1.00 93.81 100 ALA A CA 1
ATOM 713 C C . ALA A 1 100 ? -14.020 4.369 8.140 1.00 93.81 100 ALA A C 1
ATOM 715 O O . ALA A 1 100 ? -14.977 4.789 8.787 1.00 93.81 100 ALA A O 1
ATOM 716 N N . ASP A 1 101 ? -12.861 4.056 8.718 1.00 89.94 101 ASP A N 1
ATOM 717 C CA . ASP A 1 101 ? -12.537 4.273 10.133 1.00 89.94 101 ASP A CA 1
ATOM 718 C C . ASP A 1 101 ? -12.103 5.719 10.450 1.00 89.94 101 ASP A C 1
ATOM 720 O O . ASP A 1 101 ? -11.803 6.040 11.600 1.00 89.94 101 ASP A O 1
ATOM 724 N N . GLY A 1 102 ? -12.089 6.602 9.446 1.00 89.69 102 GLY A N 1
ATOM 725 C CA . GLY A 1 102 ? -11.673 7.998 9.559 1.00 89.69 102 GLY A CA 1
ATOM 726 C C . GLY A 1 102 ? -10.162 8.211 9.461 1.00 89.69 102 GLY A C 1
ATOM 727 O O . GLY A 1 102 ? -9.706 9.349 9.591 1.00 89.69 102 GLY A O 1
ATOM 728 N N . SER A 1 103 ? -9.375 7.154 9.239 1.00 89.38 103 SER A N 1
ATOM 729 C CA . SER A 1 103 ? -7.944 7.279 8.972 1.00 89.38 103 SER A CA 1
ATOM 730 C C . SER A 1 103 ? -7.677 7.720 7.527 1.00 89.38 103 SER A C 1
ATOM 732 O O . SER A 1 103 ? -8.481 7.489 6.622 1.00 89.38 103 SER A O 1
ATOM 734 N N . ARG A 1 104 ? -6.526 8.367 7.312 1.00 91.31 104 ARG A N 1
ATOM 735 C CA . ARG A 1 104 ? -6.004 8.693 5.981 1.00 91.31 104 ARG A CA 1
ATOM 736 C C . ARG A 1 104 ? -4.708 7.939 5.752 1.00 91.31 104 ARG A C 1
ATOM 738 O O . ARG A 1 104 ? -3.824 7.951 6.609 1.00 91.31 104 ARG A O 1
ATOM 745 N N . VAL A 1 105 ? -4.602 7.312 4.590 1.00 92.31 105 VAL A N 1
ATOM 746 C CA . VAL A 1 105 ? -3.484 6.451 4.223 1.00 92.31 105 VAL A CA 1
ATOM 747 C C . VAL A 1 105 ? -2.852 6.979 2.944 1.00 92.31 105 VAL A C 1
ATOM 749 O O . VAL A 1 105 ? -3.482 6.978 1.888 1.00 92.31 105 VAL A O 1
ATOM 752 N N . GLY A 1 106 ? -1.598 7.418 3.044 1.00 93.12 106 GLY A N 1
ATOM 753 C CA . GLY A 1 106 ? -0.808 7.823 1.884 1.00 93.12 106 GLY A CA 1
ATOM 754 C C . GLY A 1 106 ? -0.097 6.616 1.285 1.00 93.12 106 GLY A C 1
ATOM 755 O O . GLY A 1 106 ? 0.630 5.914 1.991 1.00 93.12 106 GLY A O 1
ATOM 756 N N . VAL A 1 107 ? -0.279 6.368 -0.009 1.00 94.31 107 VAL A N 1
ATOM 757 C CA . VAL A 1 107 ? 0.318 5.227 -0.711 1.00 94.31 107 VAL A CA 1
ATOM 758 C C . VAL A 1 107 ? 1.155 5.706 -1.883 1.00 94.31 107 VAL A C 1
ATOM 760 O O . VAL A 1 107 ? 0.732 6.519 -2.698 1.00 94.31 107 VAL A O 1
ATOM 763 N N . THR A 1 108 ? 2.377 5.194 -1.979 1.00 94.12 108 THR A N 1
ATOM 764 C CA . THR A 1 108 ? 3.242 5.370 -3.145 1.00 94.12 108 THR A CA 1
ATOM 765 C C . THR A 1 108 ? 3.399 4.028 -3.844 1.00 94.12 108 THR A C 1
ATOM 767 O O . THR A 1 108 ? 4.062 3.128 -3.331 1.00 94.12 108 THR A O 1
ATOM 770 N N . TYR A 1 109 ? 2.782 3.893 -5.012 1.00 94.31 109 TYR A N 1
ATOM 771 C CA . TYR A 1 109 ? 2.958 2.755 -5.900 1.00 94.31 109 TYR A CA 1
ATOM 772 C C . TYR A 1 109 ? 4.246 2.926 -6.693 1.00 94.31 109 TYR A C 1
ATOM 774 O O . TYR A 1 109 ? 4.484 3.980 -7.286 1.00 94.31 109 TYR A O 1
ATOM 782 N N . LEU A 1 110 ? 5.064 1.882 -6.713 1.00 92.81 110 LEU A N 1
ATOM 783 C CA . LEU A 1 110 ? 6.299 1.828 -7.477 1.00 92.81 110 LEU A CA 1
ATOM 784 C C . LEU A 1 110 ? 6.269 0.585 -8.356 1.00 92.81 110 LEU A C 1
ATOM 786 O O . LEU A 1 110 ? 6.142 -0.524 -7.849 1.00 92.81 110 LEU A O 1
ATOM 790 N N . THR A 1 111 ? 6.365 0.776 -9.666 1.00 92.12 111 THR A N 1
ATOM 791 C CA . THR A 1 111 ? 6.393 -0.315 -10.648 1.00 92.12 111 THR A CA 1
ATOM 792 C C . THR A 1 111 ? 7.681 -0.220 -11.450 1.00 92.12 111 THR A C 1
ATOM 794 O O . THR A 1 111 ? 7.970 0.835 -12.011 1.00 92.12 111 THR A O 1
ATOM 797 N N . ALA A 1 112 ? 8.462 -1.296 -11.491 1.00 90.00 112 ALA A N 1
ATOM 798 C CA . ALA A 1 112 ? 9.714 -1.386 -12.231 1.00 90.00 112 ALA A CA 1
ATOM 799 C C . ALA A 1 112 ? 9.801 -2.752 -12.928 1.00 90.00 112 ALA A C 1
ATOM 801 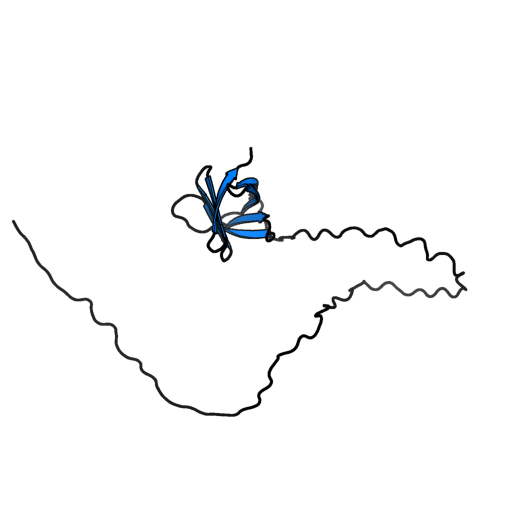O O . ALA A 1 112 ? 10.089 -3.765 -12.296 1.00 90.00 112 ALA A O 1
ATOM 802 N N . GLY A 1 113 ? 9.553 -2.786 -14.241 1.00 87.50 113 GLY A N 1
ATOM 803 C CA . GLY A 1 113 ? 9.459 -4.047 -14.981 1.00 87.50 113 GLY A CA 1
ATOM 804 C C . GLY A 1 113 ? 8.308 -4.912 -14.460 1.00 87.50 113 GLY A C 1
ATOM 805 O O . GLY A 1 113 ? 7.166 -4.456 -14.432 1.00 87.50 113 GLY A O 1
ATOM 806 N N . ASP A 1 114 ? 8.624 -6.135 -14.033 1.00 87.50 114 ASP A N 1
ATOM 807 C CA . ASP A 1 114 ? 7.656 -7.087 -13.469 1.00 87.50 114 ASP A CA 1
ATOM 808 C C . ASP A 1 114 ? 7.442 -6.909 -11.952 1.00 87.50 114 ASP A C 1
ATOM 810 O O . ASP A 1 114 ? 6.551 -7.533 -11.372 1.00 87.50 114 ASP A O 1
ATOM 814 N N . ASP A 1 115 ? 8.240 -6.055 -11.300 1.00 89.38 115 ASP A N 1
ATOM 815 C CA . ASP A 1 115 ? 8.145 -5.799 -9.867 1.00 89.38 115 ASP A CA 1
ATOM 816 C C . ASP A 1 115 ? 7.186 -4.634 -9.585 1.00 89.38 115 ASP A C 1
ATOM 818 O O . ASP A 1 115 ? 7.347 -3.527 -10.106 1.00 89.38 115 ASP A O 1
ATOM 822 N N . ALA A 1 116 ? 6.213 -4.863 -8.702 1.00 93.00 116 ALA A N 1
ATOM 823 C CA . ALA A 1 116 ? 5.286 -3.839 -8.228 1.00 93.00 116 ALA A CA 1
ATOM 824 C C . ALA A 1 116 ? 5.240 -3.808 -6.695 1.00 93.00 116 ALA A C 1
ATOM 826 O O . ALA A 1 116 ? 5.056 -4.829 -6.029 1.00 93.00 116 ALA A O 1
ATOM 827 N N . LEU A 1 117 ? 5.388 -2.612 -6.133 1.00 94.12 117 LEU A N 1
ATOM 828 C CA . LEU A 1 117 ? 5.454 -2.346 -4.701 1.00 94.12 117 LEU A CA 1
ATOM 829 C C . LEU A 1 117 ? 4.462 -1.245 -4.323 1.00 94.12 117 LEU A C 1
ATOM 831 O O . LEU A 1 117 ? 4.195 -0.333 -5.105 1.00 94.12 117 LEU A O 1
ATOM 835 N N . ALA A 1 118 ? 3.968 -1.300 -3.092 1.00 94.88 118 ALA A N 1
ATOM 836 C CA . ALA A 1 118 ? 3.175 -0.241 -2.486 1.00 94.88 118 ALA A CA 1
ATOM 837 C C . ALA A 1 118 ? 3.821 0.173 -1.162 1.00 94.88 118 ALA A C 1
ATOM 839 O O . ALA A 1 118 ? 3.930 -0.623 -0.229 1.00 94.88 118 ALA A O 1
ATOM 840 N N . LEU A 1 119 ? 4.272 1.422 -1.081 1.00 93.38 119 LEU A N 1
ATOM 841 C CA . LEU A 1 119 ? 4.776 2.016 0.149 1.00 93.38 119 LEU A CA 1
ATOM 842 C C . LEU A 1 119 ? 3.621 2.733 0.831 1.00 93.38 119 LEU A C 1
ATOM 844 O O . LEU A 1 119 ? 3.141 3.748 0.332 1.00 93.38 119 LEU A O 1
ATOM 848 N N . ILE A 1 120 ? 3.191 2.203 1.966 1.00 92.06 120 ILE A N 1
ATOM 849 C CA . ILE A 1 120 ? 2.085 2.739 2.747 1.00 92.06 120 ILE A CA 1
ATOM 850 C C . ILE A 1 120 ? 2.652 3.553 3.904 1.00 92.06 120 ILE A C 1
ATOM 852 O O . ILE A 1 120 ? 3.431 3.046 4.712 1.00 92.06 120 ILE A O 1
ATOM 856 N N . GLN A 1 121 ? 2.247 4.814 3.991 1.00 86.69 121 GLN A N 1
ATOM 857 C CA . GLN A 1 121 ? 2.520 5.697 5.115 1.00 86.69 121 GLN A CA 1
ATOM 858 C C . GLN A 1 121 ? 1.293 5.688 6.032 1.00 86.69 121 GLN A C 1
ATOM 860 O O . GLN A 1 121 ? 0.281 6.320 5.733 1.00 86.69 121 GLN A O 1
ATOM 865 N N . GLY A 1 122 ? 1.370 4.908 7.113 1.00 73.31 122 GLY A N 1
ATOM 866 C CA . GLY A 1 122 ? 0.301 4.763 8.104 1.00 73.31 122 GLY A CA 1
ATOM 867 C C . GLY A 1 122 ? 0.718 5.195 9.513 1.00 73.31 122 GLY A C 1
ATOM 868 O O . GLY A 1 122 ? 1.858 5.597 9.747 1.00 73.31 122 GLY A O 1
ATOM 869 N N . LEU A 1 123 ? -0.218 5.072 10.463 1.00 61.16 123 LEU A N 1
ATOM 870 C CA . LEU A 1 123 ? -0.051 5.463 11.874 1.00 61.16 123 LEU A CA 1
ATOM 871 C C . LEU A 1 123 ? 1.052 4.675 12.603 1.00 61.16 123 LEU A C 1
ATOM 873 O O . LEU A 1 123 ? 1.775 5.241 13.416 1.00 61.16 123 LEU A O 1
ATOM 877 N N . GLU A 1 124 ? 1.202 3.390 12.280 1.00 71.31 124 GLU A N 1
ATOM 878 C CA . GLU A 1 124 ? 2.215 2.489 12.858 1.00 71.31 124 GLU A CA 1
ATOM 879 C C . GLU A 1 124 ? 3.609 2.662 12.206 1.00 71.31 124 GLU A C 1
ATOM 881 O O . GLU A 1 124 ? 4.579 2.030 12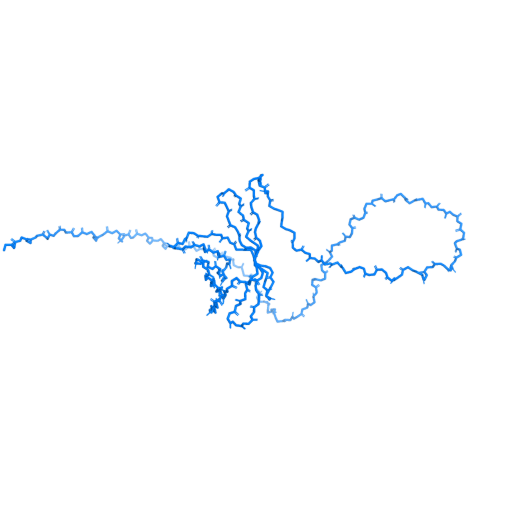.622 1.00 71.31 124 GLU A O 1
ATOM 886 N N . GLY A 1 125 ? 3.729 3.524 11.187 1.00 78.00 125 GLY A N 1
ATOM 887 C CA . GLY A 1 125 ? 4.964 3.788 10.447 1.00 78.00 125 GLY A CA 1
ATOM 888 C C . GLY A 1 125 ? 4.924 3.353 8.973 1.00 78.00 125 GLY A C 1
ATOM 889 O O . GLY A 1 125 ? 3.924 2.811 8.492 1.00 78.00 125 GLY A O 1
ATOM 890 N N . PRO A 1 126 ? 6.006 3.620 8.217 1.00 84.75 126 PRO A N 1
ATOM 891 C CA . PRO A 1 126 ? 6.092 3.263 6.807 1.00 84.75 126 PRO A CA 1
ATOM 892 C C . PRO A 1 126 ? 6.201 1.743 6.632 1.00 84.75 126 PRO A C 1
ATOM 894 O O . PRO A 1 126 ? 7.081 1.104 7.207 1.00 84.75 126 PRO A O 1
ATOM 897 N N . SER A 1 127 ? 5.334 1.171 5.799 1.00 90.00 127 SER A N 1
ATOM 898 C CA . SER A 1 127 ? 5.341 -0.251 5.439 1.00 90.00 127 SER A CA 1
ATOM 899 C C . SER A 1 127 ? 5.543 -0.419 3.937 1.00 90.00 127 SER A C 1
ATOM 901 O O . SER A 1 127 ? 4.886 0.249 3.142 1.00 90.00 127 SER A O 1
ATOM 903 N N . VAL A 1 128 ? 6.442 -1.321 3.541 1.00 92.44 128 VAL A N 1
ATOM 904 C CA . VAL A 1 128 ? 6.679 -1.664 2.130 1.00 92.44 128 VAL A CA 1
ATOM 905 C C . VAL A 1 128 ? 5.992 -2.988 1.835 1.00 92.44 128 VAL A C 1
ATOM 907 O O . VAL A 1 128 ? 6.370 -4.013 2.399 1.00 92.44 128 VAL A O 1
ATOM 910 N N . LEU A 1 129 ? 4.985 -2.962 0.970 1.00 95.06 129 LEU A N 1
ATOM 911 C CA . LEU A 1 129 ? 4.223 -4.134 0.562 1.00 95.06 129 LEU A CA 1
ATOM 912 C C . LEU A 1 129 ? 4.607 -4.534 -0.860 1.00 95.06 129 LEU A C 1
ATOM 914 O O . LEU A 1 129 ? 4.811 -3.681 -1.725 1.00 95.06 129 LEU A O 1
ATOM 918 N N . VAL A 1 130 ? 4.668 -5.840 -1.104 1.00 95.75 130 VAL A N 1
ATOM 919 C CA . VAL A 1 130 ? 5.002 -6.410 -2.416 1.00 95.75 130 VAL A CA 1
ATOM 920 C C . VAL A 1 130 ? 3.733 -6.913 -3.083 1.00 95.75 130 VAL A C 1
ATOM 922 O O . VAL A 1 130 ? 2.883 -7.499 -2.411 1.00 95.75 130 VAL A O 1
ATOM 925 N N . ASN A 1 131 ? 3.594 -6.689 -4.390 1.00 96.81 131 ASN A N 1
ATOM 926 C CA . ASN A 1 131 ? 2.486 -7.235 -5.160 1.00 96.81 131 ASN A CA 1
ATOM 927 C C . ASN A 1 131 ? 2.535 -8.769 -5.174 1.00 96.81 131 ASN A C 1
ATOM 929 O O . ASN A 1 131 ? 3.593 -9.378 -5.323 1.00 96.81 131 ASN A O 1
ATOM 933 N N . VAL A 1 132 ? 1.374 -9.397 -5.022 1.00 95.94 132 VAL A N 1
ATOM 934 C CA . VAL A 1 132 ? 1.214 -10.848 -5.083 1.00 95.94 132 VAL A CA 1
ATOM 935 C C . VAL A 1 132 ? 0.103 -11.212 -6.057 1.00 95.94 132 VAL A C 1
ATOM 937 O O . VAL A 1 132 ? -0.851 -10.458 -6.265 1.00 95.94 132 VAL A O 1
ATOM 940 N N . VAL A 1 133 ? 0.203 -12.416 -6.624 1.00 95.12 133 VAL A N 1
ATOM 941 C CA . VAL A 1 133 ? -0.834 -12.964 -7.502 1.00 95.12 133 VAL A CA 1
ATOM 942 C C . VAL A 1 133 ? -2.167 -12.999 -6.757 1.00 95.12 133 VAL A C 1
ATOM 944 O O . VAL A 1 133 ? -2.273 -13.523 -5.647 1.00 95.12 133 VAL A O 1
ATOM 947 N N . SER A 1 134 ? -3.202 -12.457 -7.392 1.00 94.50 134 SER A N 1
ATOM 948 C CA . SER A 1 134 ? -4.555 -12.417 -6.854 1.00 94.50 134 SER A CA 1
ATOM 949 C C . SER A 1 134 ? -5.570 -12.792 -7.932 1.00 94.50 134 SER A C 1
ATOM 951 O O . SER A 1 134 ? -5.287 -12.697 -9.125 1.00 94.50 134 SER A O 1
ATOM 953 N N . ALA A 1 135 ? -6.757 -13.242 -7.519 1.00 93.19 135 ALA A N 1
ATOM 954 C CA . ALA A 1 135 ? -7.812 -13.609 -8.464 1.00 93.19 135 ALA A CA 1
ATOM 955 C C . ALA A 1 135 ? -8.354 -12.398 -9.245 1.00 93.19 135 ALA A C 1
ATOM 957 O O . ALA A 1 135 ? -8.809 -12.546 -10.375 1.00 93.19 135 ALA A O 1
ATOM 958 N N . SER A 1 136 ? -8.331 -11.208 -8.641 1.00 93.12 136 SER A N 1
ATOM 959 C CA . SER A 1 136 ? -8.815 -9.973 -9.255 1.00 93.12 136 SER A CA 1
ATOM 960 C C . SER A 1 136 ? -8.169 -8.761 -8.600 1.00 93.12 136 SER A C 1
ATOM 962 O O . SER A 1 136 ? -8.126 -8.691 -7.370 1.00 93.12 136 SER A O 1
ATOM 964 N N . GLY A 1 137 ? -7.800 -7.768 -9.402 1.00 93.88 137 GLY A N 1
ATOM 965 C CA . GLY A 1 137 ? -7.213 -6.529 -8.901 1.00 93.88 137 GLY A CA 1
ATOM 966 C C . GLY A 1 137 ? -5.747 -6.683 -8.496 1.00 93.88 137 GLY A C 1
ATOM 967 O O . GLY A 1 137 ? -5.088 -7.668 -8.835 1.00 93.88 137 GLY A O 1
ATOM 968 N N . ALA A 1 138 ? -5.239 -5.686 -7.777 1.00 95.62 138 ALA A N 1
ATOM 969 C CA . ALA A 1 138 ? -3.854 -5.634 -7.329 1.00 95.62 138 ALA A CA 1
ATOM 970 C C . ALA A 1 138 ? -3.797 -5.816 -5.811 1.00 95.62 138 ALA A C 1
ATOM 972 O O . ALA A 1 138 ? -4.285 -4.970 -5.062 1.00 95.62 138 ALA A O 1
ATOM 973 N N . ARG A 1 139 ? -3.216 -6.929 -5.357 1.00 97.06 139 ARG A N 1
ATOM 974 C CA . ARG A 1 139 ? -3.053 -7.255 -3.936 1.00 97.06 139 ARG A CA 1
ATOM 975 C C . ARG A 1 139 ? -1.591 -7.106 -3.557 1.00 97.06 139 ARG A C 1
ATOM 977 O O . ARG A 1 139 ? -0.729 -7.673 -4.220 1.00 97.06 139 ARG A O 1
ATOM 984 N N . TYR A 1 140 ? -1.326 -6.371 -2.491 1.00 96.88 140 TYR A N 1
ATOM 985 C CA . TYR A 1 140 ? 0.002 -6.148 -1.942 1.00 96.88 140 TYR A CA 1
ATOM 986 C C . TYR A 1 140 ? 0.032 -6.643 -0.499 1.00 96.88 140 TYR A C 1
ATOM 988 O O . TYR A 1 140 ? -0.941 -6.455 0.229 1.00 96.88 140 TYR A O 1
ATOM 996 N N . VAL A 1 141 ? 1.121 -7.286 -0.077 1.00 96.31 141 VAL A N 1
ATOM 997 C CA . VAL A 1 141 ? 1.219 -7.901 1.257 1.00 96.31 141 VAL A CA 1
ATOM 998 C C . VAL A 1 141 ? 2.576 -7.613 1.901 1.00 96.31 141 VAL A C 1
ATOM 1000 O O . VAL A 1 141 ? 3.608 -7.617 1.229 1.00 96.31 141 VAL A O 1
ATOM 1003 N N . ALA A 1 142 ? 2.568 -7.388 3.217 1.00 93.94 142 ALA A N 1
ATOM 1004 C CA . ALA A 1 142 ? 3.743 -7.369 4.084 1.00 93.94 142 ALA A CA 1
ATOM 1005 C C . ALA A 1 142 ? 3.389 -7.940 5.467 1.00 93.94 142 ALA A C 1
ATOM 1007 O O . ALA A 1 142 ? 2.732 -7.286 6.275 1.00 93.94 142 ALA A O 1
ATOM 1008 N N . GLY A 1 143 ? 3.838 -9.162 5.762 1.00 92.12 143 GLY A N 1
ATOM 1009 C CA . GLY A 1 143 ? 3.548 -9.813 7.043 1.00 92.12 143 GLY A CA 1
ATOM 1010 C C . GLY A 1 143 ? 2.044 -10.001 7.269 1.00 92.12 143 GLY A C 1
ATOM 1011 O O . GLY A 1 143 ? 1.404 -10.742 6.529 1.00 92.12 143 GLY A O 1
ATOM 1012 N N . LEU A 1 144 ? 1.501 -9.340 8.296 1.00 92.00 144 LEU A N 1
ATOM 1013 C CA . LEU A 1 144 ? 0.070 -9.353 8.643 1.00 92.00 144 LEU A CA 1
ATOM 1014 C C . LEU A 1 144 ? -0.733 -8.227 7.975 1.00 92.00 144 LEU A C 1
ATOM 1016 O O . LEU A 1 144 ? -1.924 -8.087 8.245 1.00 92.00 144 LEU A O 1
ATOM 1020 N N . THR A 1 145 ? -0.086 -7.409 7.148 1.00 94.00 145 THR A N 1
ATOM 1021 C CA . THR A 1 145 ? -0.712 -6.274 6.477 1.00 94.00 145 THR A CA 1
ATOM 1022 C C . THR A 1 145 ? -0.956 -6.600 5.014 1.00 94.00 145 THR A C 1
ATOM 1024 O O . THR A 1 145 ? -0.065 -7.076 4.309 1.00 94.00 145 THR A O 1
ATOM 1027 N N . GLU A 1 146 ? -2.154 -6.289 4.544 1.00 95.56 146 GLU A N 1
ATOM 1028 C CA . GLU A 1 146 ? -2.576 -6.447 3.164 1.00 95.56 146 GLU A CA 1
ATOM 1029 C C . GLU A 1 146 ? -3.267 -5.188 2.658 1.00 95.56 146 GLU A C 1
ATOM 1031 O O . GLU A 1 146 ? -4.095 -4.590 3.337 1.00 95.56 146 GLU A O 1
ATOM 1036 N N . TRP A 1 147 ? -2.947 -4.834 1.422 1.00 96.44 147 TRP A N 1
ATOM 1037 C CA . TRP A 1 147 ? -3.547 -3.740 0.683 1.00 96.44 147 TRP A CA 1
ATOM 1038 C C . TRP A 1 147 ? -4.075 -4.272 -0.641 1.00 96.44 147 TRP A C 1
ATOM 1040 O O . TRP A 1 147 ? -3.296 -4.679 -1.506 1.00 96.44 147 TRP A O 1
ATOM 1050 N N . TRP A 1 148 ? -5.395 -4.318 -0.799 1.00 96.81 148 TRP A N 1
ATOM 1051 C CA . TRP A 1 148 ? -6.032 -4.907 -1.971 1.00 96.81 148 TRP A CA 1
ATOM 1052 C C . TRP A 1 148 ? -6.884 -3.883 -2.710 1.00 96.81 148 TRP A C 1
ATOM 1054 O O . TRP A 1 148 ? -7.929 -3.456 -2.232 1.00 96.81 148 TRP A O 1
ATOM 1064 N N . VAL A 1 149 ? -6.427 -3.512 -3.902 1.00 95.62 149 VAL A N 1
ATOM 1065 C CA . VAL A 1 149 ? -7.106 -2.582 -4.803 1.00 95.62 149 VAL A CA 1
ATOM 1066 C C . VAL A 1 149 ? -7.972 -3.365 -5.784 1.00 95.62 149 VAL A C 1
ATOM 1068 O O . VAL A 1 149 ? -7.478 -4.244 -6.502 1.00 95.62 149 VAL A O 1
ATOM 1071 N N . LYS A 1 150 ? -9.260 -3.026 -5.848 1.00 93.38 150 LYS A N 1
ATOM 1072 C CA . LYS A 1 150 ? -10.248 -3.625 -6.750 1.00 93.38 150 LYS A CA 1
ATOM 1073 C C . LYS A 1 150 ? -11.088 -2.532 -7.412 1.00 93.38 150 LYS A C 1
ATOM 1075 O O . LYS A 1 150 ? -12.138 -2.147 -6.910 1.00 93.38 150 LYS A O 1
ATOM 1080 N N . GLY A 1 151 ? -10.647 -2.079 -8.585 1.00 89.81 151 GLY A N 1
ATOM 1081 C CA . GLY A 1 151 ? -11.271 -0.930 -9.243 1.00 89.81 151 GLY A CA 1
ATOM 1082 C C . GLY A 1 151 ? -11.048 0.325 -8.401 1.00 89.81 151 GLY A C 1
ATOM 1083 O O . GLY A 1 151 ? -9.903 0.626 -8.077 1.00 89.81 151 GLY A O 1
ATOM 1084 N N . ASP A 1 152 ? -12.134 0.993 -8.018 1.00 86.88 152 ASP A N 1
ATOM 1085 C CA . ASP A 1 152 ? -12.099 2.223 -7.212 1.00 86.88 152 ASP A CA 1
ATOM 1086 C C . ASP A 1 152 ? -12.151 1.961 -5.694 1.00 86.88 152 ASP A C 1
ATOM 1088 O O . ASP A 1 152 ? -12.003 2.882 -4.890 1.00 86.88 152 ASP A O 1
ATOM 1092 N N . GLU A 1 153 ? -12.367 0.705 -5.294 1.00 90.06 153 GLU A N 1
ATOM 1093 C CA . GLU A 1 153 ? -12.426 0.289 -3.896 1.00 90.06 153 GLU A CA 1
ATOM 1094 C C . GLU A 1 153 ? -11.081 -0.284 -3.451 1.00 90.06 153 GLU A C 1
ATOM 1096 O O . GLU A 1 153 ? -10.452 -1.079 -4.161 1.00 90.06 153 GLU A O 1
ATOM 1101 N N . VAL A 1 154 ? -10.647 0.095 -2.249 1.00 95.25 154 VAL A N 1
ATOM 1102 C CA . VAL A 1 154 ? -9.424 -0.423 -1.648 1.00 95.25 154 VAL A CA 1
ATOM 1103 C C . VAL A 1 154 ? -9.713 -0.998 -0.273 1.00 95.25 154 VAL A C 1
ATOM 1105 O O . VAL A 1 154 ? -10.407 -0.387 0.527 1.00 95.25 154 VAL A O 1
ATOM 1108 N N . THR A 1 155 ? -9.172 -2.172 0.031 1.00 95.81 155 THR A N 1
ATOM 1109 C CA . THR A 1 155 ? -9.275 -2.775 1.363 1.00 95.81 155 THR A CA 1
ATOM 1110 C C . THR A 1 155 ? -7.898 -2.827 2.012 1.00 95.81 155 THR A C 1
ATOM 1112 O O . THR A 1 155 ? -6.972 -3.421 1.456 1.00 95.81 155 THR A O 1
ATOM 1115 N N . LEU A 1 156 ? -7.771 -2.232 3.199 1.00 95.06 156 LEU A N 1
ATOM 1116 C CA . LEU A 1 156 ? -6.606 -2.360 4.070 1.00 95.06 156 LEU A CA 1
ATOM 1117 C C . LEU A 1 156 ? -6.928 -3.370 5.170 1.00 95.06 156 LEU A C 1
ATOM 1119 O O . LEU A 1 156 ? -7.829 -3.147 5.974 1.00 95.06 156 LEU A O 1
ATOM 1123 N N . THR A 1 157 ? -6.180 -4.466 5.215 1.00 94.56 157 THR A N 1
ATOM 1124 C CA . THR A 1 157 ? -6.242 -5.455 6.295 1.00 94.56 157 THR A CA 1
ATOM 1125 C C . THR A 1 157 ? -4.961 -5.381 7.114 1.00 94.56 157 THR A C 1
ATOM 1127 O O . THR A 1 157 ? -3.868 -5.349 6.555 1.00 94.56 157 THR A O 1
ATOM 1130 N N . GLN A 1 158 ? -5.085 -5.343 8.436 1.00 91.69 158 GLN A N 1
ATOM 1131 C CA . GLN A 1 158 ? -3.983 -5.314 9.393 1.00 91.69 158 GLN A CA 1
ATOM 1132 C C . GLN A 1 158 ? -4.289 -6.301 10.522 1.00 91.69 158 GLN A C 1
ATOM 1134 O O . GLN A 1 158 ? -5.170 -6.062 11.350 1.00 91.69 158 GLN A O 1
ATOM 1139 N N . GLY A 1 159 ? -3.575 -7.429 10.549 1.00 91.69 159 GLY A N 1
ATOM 1140 C CA . GLY A 1 159 ? -3.858 -8.509 11.495 1.00 91.69 159 GLY A CA 1
ATOM 1141 C C . GLY A 1 159 ? -5.278 -9.041 11.306 1.00 91.69 159 GLY A C 1
ATOM 1142 O O . GLY A 1 159 ? -5.613 -9.538 10.235 1.00 91.69 159 GLY A O 1
ATOM 1143 N N . ASP A 1 160 ? -6.110 -8.898 12.337 1.00 92.62 160 ASP A N 1
ATOM 1144 C CA . ASP A 1 160 ? -7.508 -9.349 12.335 1.00 92.62 160 ASP A CA 1
ATOM 1145 C C . ASP A 1 160 ? -8.512 -8.235 11.972 1.00 92.62 160 ASP A C 1
ATOM 1147 O O . ASP A 1 160 ? -9.724 -8.450 12.013 1.00 92.62 160 ASP A O 1
ATOM 1151 N N . SER A 1 161 ? -8.033 -7.029 11.649 1.00 91.88 161 SER A N 1
ATOM 1152 C CA . SER A 1 161 ? -8.874 -5.876 11.299 1.00 91.88 161 SER A CA 1
ATOM 1153 C C . SER A 1 161 ? -8.828 -5.593 9.803 1.00 91.88 161 SER A C 1
ATOM 1155 O O . SER A 1 161 ? -7.759 -5.636 9.202 1.00 91.88 161 SER A O 1
ATOM 1157 N N . ALA A 1 162 ? -9.972 -5.257 9.208 1.00 94.56 162 ALA A N 1
ATOM 1158 C CA . ALA A 1 162 ? -10.070 -4.842 7.813 1.00 94.56 162 ALA A CA 1
ATOM 1159 C C . ALA A 1 162 ? -10.943 -3.590 7.688 1.00 94.56 162 ALA A C 1
ATOM 1161 O O . ALA A 1 162 ? -12.019 -3.516 8.284 1.00 94.56 162 ALA A O 1
ATOM 1162 N N . THR A 1 163 ? -10.485 -2.621 6.900 1.00 95.25 163 THR A N 1
ATOM 1163 C CA . THR A 1 163 ? -11.192 -1.368 6.619 1.00 95.25 163 THR A CA 1
ATOM 1164 C C . THR A 1 163 ? -11.203 -1.095 5.120 1.00 95.25 163 THR A C 1
ATOM 1166 O O . THR A 1 163 ? -10.302 -1.504 4.385 1.00 95.25 163 THR A O 1
ATOM 1169 N N . THR A 1 164 ? -12.258 -0.433 4.655 1.00 96.50 164 THR A N 1
ATOM 1170 C CA . THR A 1 164 ? -12.400 -0.038 3.249 1.00 96.50 164 THR A CA 1
ATOM 1171 C C . THR A 1 164 ? -11.993 1.416 3.101 1.00 96.50 164 THR A C 1
ATOM 1173 O O . THR A 1 164 ? -12.381 2.252 3.916 1.00 96.50 164 THR A O 1
ATOM 1176 N N . CYS A 1 165 ? -11.225 1.712 2.064 1.00 94.56 165 CYS A N 1
ATOM 1177 C CA . CYS A 1 165 ? -10.703 3.025 1.751 1.00 94.56 165 CYS A CA 1
ATOM 1178 C C . CYS A 1 165 ? -11.037 3.403 0.308 1.00 94.56 165 CYS A C 1
ATOM 1180 O O . CYS A 1 165 ? -11.105 2.557 -0.587 1.00 94.56 165 CYS A O 1
ATOM 1182 N N . THR A 1 166 ? -11.218 4.698 0.085 1.00 94.25 166 THR A N 1
ATOM 1183 C CA . T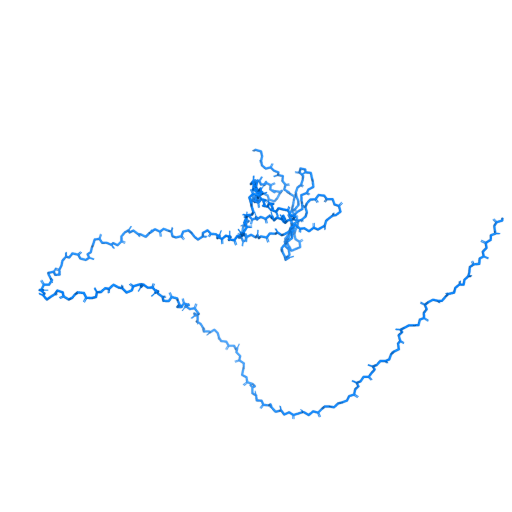HR A 1 166 ? -11.497 5.299 -1.221 1.00 94.25 166 THR A CA 1
ATOM 1184 C C . THR A 1 166 ? -10.441 6.342 -1.536 1.00 94.25 166 THR A C 1
ATOM 1186 O O . THR A 1 166 ? -9.933 6.992 -0.625 1.00 94.25 166 THR A O 1
ATOM 1189 N N . VAL A 1 167 ? -10.095 6.509 -2.814 1.00 91.50 167 VAL A N 1
ATOM 1190 C CA . VAL A 1 167 ? -9.190 7.586 -3.249 1.00 91.50 167 VAL A CA 1
ATOM 1191 C C . VAL A 1 167 ? -9.749 8.940 -2.815 1.00 91.50 167 VAL A C 1
ATOM 1193 O O . VAL A 1 167 ? -10.915 9.245 -3.072 1.00 91.50 167 VAL A O 1
ATOM 1196 N N . THR A 1 168 ? -8.907 9.747 -2.177 1.00 87.19 168 THR A N 1
ATOM 1197 C CA . THR A 1 168 ? -9.197 11.153 -1.898 1.00 87.19 168 THR A CA 1
ATOM 1198 C C . THR A 1 168 ? -9.123 11.927 -3.217 1.00 87.19 168 THR A C 1
ATOM 1200 O O . THR A 1 168 ? -8.083 11.916 -3.876 1.00 87.19 168 THR A O 1
ATOM 1203 N N . GLN A 1 169 ? -10.231 12.551 -3.629 1.00 63.75 169 GLN A N 1
ATOM 1204 C CA . GLN A 1 169 ? -10.274 13.444 -4.798 1.00 63.75 169 GLN A CA 1
ATOM 1205 C C . GLN A 1 169 ? -9.771 14.851 -4.476 1.00 63.75 169 GLN A C 1
ATOM 1207 O O . GLN A 1 169 ? -9.980 15.309 -3.328 1.00 63.75 169 GLN A O 1
#

Secondary structure (DSSP, 8-state):
----------------------------------------------------------S---S---SS-------------------TT-EEEEEEEEETTS-EEEEEEEEETTEEEEEEEETTEEEEEEEE--SSSEEEEETTEEEEEETTEEEEEETTEEEEEEE--

Organism: NCBI:txid453842

Radius of gyration: 31.33 Å; chains: 1; bounding box: 82×85×57 Å

Foldseek 3Di:
DDDDDDDDDDDDDDDDDDDDDDDDDDDDDDDDDPDDDDDDPVPDPDDPPDDDDDDDDPDDDPPDPDPPPDPPPDPPDDDDDDDDPADPPKDWDWFWKQWPVRFIKIWIWIDHPPWIWIWIQGPVGTDIWTWDDDPAATWTDDDQWIWGDHPQWIWIGHNPDIIIIGTDD

pLDDT: mean 70.22, std 22.18, range [30.03, 97.06]